Protein AF-A0A8D8K9X3-F1 (afdb_monomer)

InterPro domains:
  IPR001254 Serine proteases, trypsin domain [PF00089] (2-24)
  IPR001254 Serine proteases, trypsin domain [PF00089] (65-142)
  IPR001254 Serine proteases, trypsin domain [PS50240] (1-165)
  IPR001254 Serine proteases, trypsin domain [SM00020] (2-163)
  IPR009003 Peptidase S1, PA clan [SSF50494] (2-159)
  IPR018114 Serine proteases, trypsin family, histidine active site [PS00134] (13-18)
  IPR051487 Serine/Threonine Proteases with Immune and Developmental Roles [PTHR24256] (2-159)

Radius of gyration: 18.2 Å; Cα contacts (8 Å, |Δi|>4): 246; chains: 1; bounding box: 39×36×47 Å

Sequence (165 aa):
GCGAVLISRHFVLTAAHCLIGGEYNTYGPLELVRLREYNLLADPDCAVQEEFLDCIHGGKIDKQPLAKIVHPDYHVSRADHYHDIGLIEIDLTEEFSDFLRPICLPEKGRLTGLERGSFLTVCGWGCTDFFQTRESVVQASPIKIKARLPFVEQSECQKISLVIS

Foldseek 3Di:
DFDWFAADQFKIKGFQVCQDADVCVVVHHDAWDKALDFFQVDFQDWDDDPNDIRTDPPGIDIWGFPDKAADPPQDRPDPVRPRGMIMTTTPGDDDDDPRDDGDDDDDPPDPDPQDFFDKDKDKDQPPDPVQPDVPDCPPGHSGMDMDIDTDDDPVRVVVVVVVVD

Structure (mmCIF, N/CA/C/O backbone):
data_AF-A0A8D8K9X3-F1
#
_entry.id   AF-A0A8D8K9X3-F1
#
loop_
_atom_site.group_PDB
_atom_site.id
_atom_site.type_symbol
_atom_site.label_atom_id
_atom_site.label_alt_id
_atom_site.label_comp_id
_atom_site.label_asym_id
_atom_site.label_entity_id
_atom_site.label_seq_id
_atom_site.pdbx_PDB_ins_code
_atom_site.Cartn_x
_atom_site.Cartn_y
_atom_site.Cartn_z
_atom_site.occupancy
_atom_site.B_iso_or_equiv
_atom_site.auth_seq_id
_atom_site.auth_comp_id
_atom_site.auth_asym_id
_atom_site.auth_atom_id
_atom_site.pdbx_PDB_model_num
ATOM 1 N N . GLY A 1 1 ? 10.835 -1.187 5.272 1.00 78.06 1 GLY A N 1
ATOM 2 C CA . GLY A 1 1 ? 9.438 -1.655 5.171 1.00 78.06 1 GLY A CA 1
ATOM 3 C C . GLY A 1 1 ? 8.769 -0.906 4.042 1.00 78.06 1 GLY A C 1
ATOM 4 O O . GLY A 1 1 ? 9.111 0.252 3.852 1.00 78.06 1 GLY A O 1
ATOM 5 N N . CYS A 1 2 ? 7.864 -1.547 3.304 1.00 88.38 2 CYS A N 1
ATOM 6 C CA . CYS A 1 2 ? 7.243 -0.973 2.107 1.00 88.38 2 CYS A CA 1
ATOM 7 C C . CYS A 1 2 ? 5.810 -0.482 2.329 1.00 88.38 2 CYS A C 1
ATOM 9 O O . CYS A 1 2 ? 5.126 -0.900 3.264 1.00 88.38 2 CYS A O 1
ATOM 11 N N . GLY A 1 3 ? 5.342 0.370 1.415 1.00 90.94 3 GLY A N 1
ATOM 12 C CA . GLY A 1 3 ? 3.927 0.704 1.279 1.00 90.94 3 GLY A CA 1
ATOM 13 C C . GLY A 1 3 ? 3.141 -0.382 0.539 1.00 90.94 3 GLY A C 1
ATOM 14 O O . GLY A 1 3 ? 3.675 -1.106 -0.304 1.00 90.94 3 GLY A O 1
ATOM 15 N N . ALA A 1 4 ? 1.850 -0.481 0.840 1.00 94.88 4 ALA A N 1
ATOM 16 C CA . ALA A 1 4 ? 0.934 -1.382 0.157 1.00 94.88 4 ALA A CA 1
ATOM 17 C C . ALA A 1 4 ? -0.515 -0.884 0.269 1.00 94.88 4 ALA A C 1
ATOM 19 O O . ALA A 1 4 ? -0.822 -0.019 1.095 1.00 94.88 4 ALA A O 1
A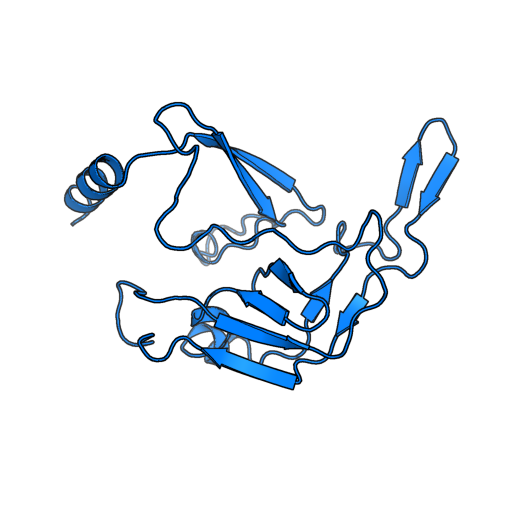TOM 20 N N . VAL A 1 5 ? -1.411 -1.422 -0.558 1.00 96.94 5 VAL A N 1
ATOM 21 C CA . VAL A 1 5 ? -2.837 -1.065 -0.566 1.00 96.94 5 VAL A CA 1
ATOM 22 C C . VAL A 1 5 ? -3.721 -2.305 -0.508 1.00 96.94 5 VAL A C 1
ATOM 24 O O . VAL A 1 5 ? -3.480 -3.290 -1.198 1.00 96.94 5 VAL A O 1
ATOM 27 N N . LEU A 1 6 ? -4.769 -2.255 0.311 1.00 98.00 6 LEU A N 1
ATOM 28 C CA . LEU A 1 6 ? -5.777 -3.309 0.382 1.00 98.00 6 LEU A CA 1
ATOM 29 C C . LEU A 1 6 ? -6.611 -3.303 -0.904 1.00 98.00 6 LEU A C 1
ATOM 31 O O . LEU A 1 6 ? -7.125 -2.254 -1.281 1.00 98.00 6 LEU A O 1
ATOM 35 N N . ILE A 1 7 ? -6.768 -4.451 -1.562 1.00 97.75 7 ILE A N 1
ATOM 36 C CA . ILE A 1 7 ? -7.615 -4.594 -2.765 1.00 97.75 7 ILE A CA 1
ATOM 37 C C . ILE A 1 7 ? -8.791 -5.553 -2.538 1.00 97.75 7 ILE A C 1
ATOM 39 O O . ILE A 1 7 ? -9.769 -5.533 -3.277 1.00 97.75 7 ILE A O 1
ATOM 43 N N . SER A 1 8 ? -8.723 -6.381 -1.495 1.00 97.38 8 SER A N 1
ATOM 44 C CA . SER A 1 8 ? -9.824 -7.214 -1.003 1.00 97.38 8 SER A CA 1
ATOM 45 C C . SER A 1 8 ? -9.567 -7.598 0.457 1.00 97.38 8 SER A C 1
ATOM 47 O O . SER A 1 8 ? -8.516 -7.274 0.997 1.00 97.38 8 SER A O 1
ATOM 49 N N . ARG A 1 9 ? -10.474 -8.349 1.091 1.00 97.19 9 ARG A N 1
ATOM 50 C CA . ARG A 1 9 ?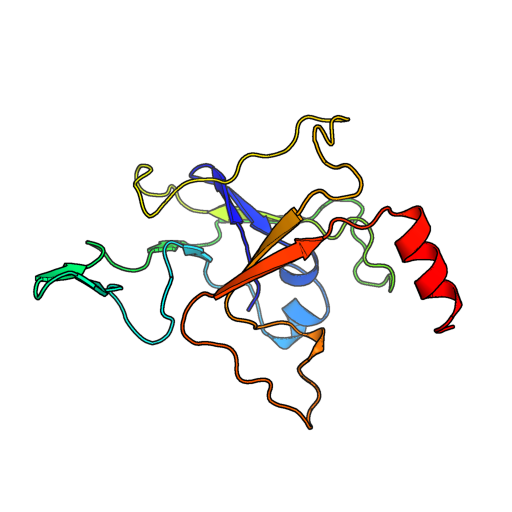 -10.286 -8.848 2.470 1.00 97.19 9 ARG A CA 1
ATOM 51 C C . ARG A 1 9 ? -9.189 -9.911 2.630 1.00 97.19 9 ARG A C 1
ATOM 53 O O . ARG A 1 9 ? -8.913 -10.304 3.756 1.00 97.19 9 ARG A O 1
ATOM 60 N N . HIS A 1 10 ? -8.596 -10.372 1.528 1.00 97.38 10 HIS A N 1
ATOM 61 C CA . HIS A 1 10 ? -7.533 -11.384 1.514 1.0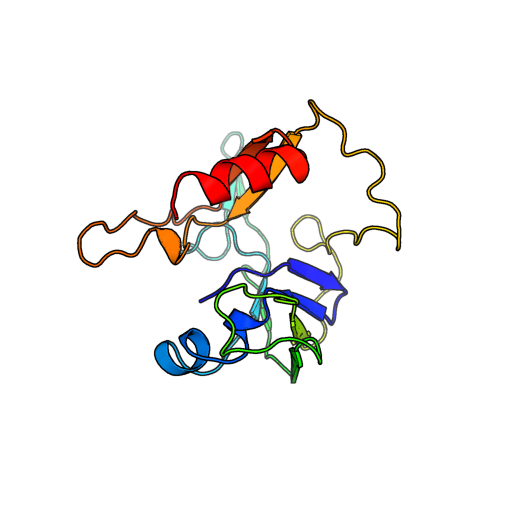0 97.38 10 HIS A CA 1
ATOM 62 C C . HIS A 1 10 ? -6.271 -10.937 0.782 1.00 97.38 10 HIS A C 1
ATOM 64 O O . HIS A 1 10 ? -5.262 -11.627 0.846 1.00 97.38 10 HIS A O 1
ATOM 70 N N . PHE A 1 11 ? -6.314 -9.812 0.063 1.00 98.25 11 PHE A N 1
ATOM 71 C CA . PHE A 1 11 ? -5.221 -9.422 -0.819 1.00 98.25 11 PHE A CA 1
ATOM 72 C C . PHE A 1 11 ? -4.826 -7.969 -0.639 1.00 98.25 11 PHE A C 1
ATOM 74 O O . PHE A 1 11 ? -5.660 -7.055 -0.641 1.00 98.25 11 PHE A O 1
ATOM 81 N N . VAL A 1 12 ? -3.514 -7.784 -0.578 1.00 98.25 12 VAL A N 1
ATOM 82 C CA . VAL A 1 12 ? -2.840 -6.497 -0.551 1.00 98.25 12 VAL A CA 1
ATOM 83 C C . VAL A 1 12 ? -1.906 -6.408 -1.756 1.00 98.25 12 VAL A C 1
ATOM 85 O O . VAL A 1 12 ? -1.173 -7.346 -2.059 1.00 98.25 12 VAL A O 1
ATOM 88 N N . LEU A 1 13 ? -1.958 -5.279 -2.456 1.00 98.19 13 LEU A N 1
ATOM 89 C CA . LEU A 1 13 ? -1.135 -4.960 -3.616 1.00 98.19 13 LEU A CA 1
ATOM 90 C C . LEU A 1 13 ? 0.062 -4.106 -3.190 1.00 98.19 13 LEU A C 1
ATOM 92 O O . LEU A 1 13 ? -0.092 -3.130 -2.453 1.00 98.19 13 LEU A O 1
ATOM 96 N N . THR A 1 14 ? 1.249 -4.457 -3.670 1.00 95.88 14 THR A N 1
ATOM 97 C CA . THR A 1 14 ? 2.511 -3.754 -3.411 1.00 95.88 14 THR A CA 1
ATOM 98 C C . THR A 1 14 ? 3.441 -3.872 -4.627 1.00 95.88 14 THR A C 1
ATOM 100 O O . THR A 1 14 ? 3.047 -4.394 -5.672 1.00 95.88 14 THR A O 1
ATOM 103 N N . ALA A 1 15 ? 4.664 -3.365 -4.512 1.00 94.12 15 ALA A N 1
ATOM 104 C CA . ALA A 1 15 ? 5.703 -3.528 -5.518 1.00 94.12 15 ALA A CA 1
ATOM 105 C C . ALA A 1 15 ? 6.396 -4.895 -5.379 1.00 94.12 15 ALA A C 1
ATOM 107 O O . ALA A 1 15 ? 6.474 -5.469 -4.290 1.00 94.12 15 ALA A O 1
ATOM 108 N N . ALA A 1 16 ? 6.910 -5.440 -6.477 1.00 94.62 16 ALA A N 1
ATOM 109 C CA . ALA A 1 16 ? 7.614 -6.717 -6.464 1.00 94.62 16 ALA A CA 1
ATOM 110 C C . ALA A 1 16 ? 8.970 -6.629 -5.746 1.00 94.62 16 ALA A C 1
ATOM 112 O O . ALA A 1 16 ? 9.350 -7.581 -5.056 1.00 94.62 16 ALA A O 1
ATOM 113 N N . HIS A 1 17 ? 9.674 -5.496 -5.850 1.00 90.25 17 HIS A N 1
ATOM 114 C CA . HIS A 1 17 ? 10.951 -5.269 -5.159 1.00 90.25 17 HIS A CA 1
ATOM 115 C C . HIS A 1 17 ? 10.836 -5.358 -3.629 1.00 90.25 17 HIS A C 1
ATOM 117 O O . HIS A 1 17 ? 11.788 -5.748 -2.957 1.00 90.25 17 HIS A O 1
ATOM 123 N N . CYS A 1 18 ? 9.645 -5.105 -3.081 1.00 90.56 18 CYS A N 1
ATOM 124 C CA . CYS A 1 18 ? 9.354 -5.264 -1.658 1.00 90.56 18 CYS A CA 1
ATOM 125 C C . CYS A 1 18 ? 9.279 -6.731 -1.207 1.00 90.56 18 CYS A C 1
ATOM 127 O O . CYS A 1 18 ? 9.365 -7.024 -0.014 1.00 90.56 18 CYS A O 1
ATOM 129 N N . LEU A 1 19 ? 9.062 -7.666 -2.138 1.00 92.12 19 LEU A N 1
ATOM 130 C CA . LEU A 1 19 ? 8.797 -9.077 -1.840 1.00 92.12 19 LEU A CA 1
ATOM 131 C C . LEU A 1 19 ? 9.986 -9.991 -2.138 1.00 92.12 19 LEU A C 1
ATOM 133 O O . LEU A 1 19 ? 10.070 -11.075 -1.543 1.00 92.12 19 LEU A O 1
ATOM 137 N N . ILE A 1 20 ? 10.857 -9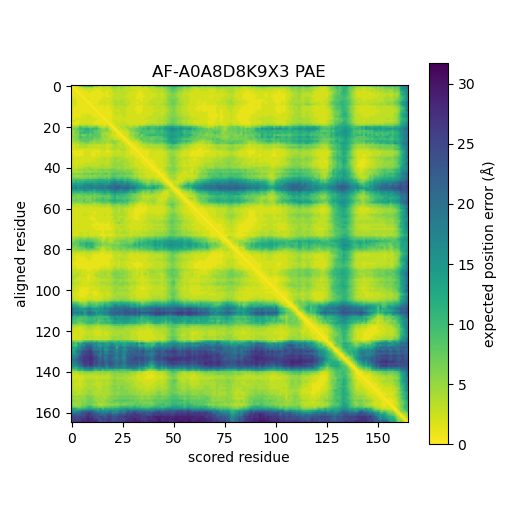.579 -3.066 1.00 90.44 20 ILE A N 1
ATOM 138 C CA . ILE A 1 20 ? 12.068 -10.291 -3.486 1.00 90.44 20 ILE A CA 1
ATOM 139 C C . ILE A 1 20 ? 13.178 -9.315 -3.908 1.00 90.44 20 ILE A C 1
ATOM 141 O O . ILE A 1 20 ? 12.911 -8.211 -4.371 1.00 90.44 20 ILE A O 1
ATOM 145 N N . GLY A 1 21 ? 14.433 -9.767 -3.850 1.00 84.62 21 GLY A N 1
ATOM 146 C CA . GLY A 1 21 ? 15.586 -9.038 -4.383 1.00 84.62 21 GLY A CA 1
ATOM 147 C C . GLY A 1 21 ? 16.421 -8.319 -3.328 1.00 84.62 21 GLY A C 1
ATOM 148 O O . GLY A 1 21 ? 16.469 -8.751 -2.180 1.00 84.62 21 GLY A O 1
ATOM 149 N N . GLY A 1 22 ? 17.138 -7.267 -3.739 1.00 76.31 22 GLY A N 1
ATOM 150 C CA . GLY A 1 22 ? 18.121 -6.574 -2.898 1.00 76.31 22 GLY A CA 1
ATOM 151 C C . GLY A 1 22 ? 17.531 -6.065 -1.584 1.00 76.31 22 GLY A C 1
ATOM 152 O O . GLY A 1 22 ? 18.038 -6.410 -0.523 1.00 76.31 22 GLY A O 1
ATOM 153 N N . GLU A 1 23 ? 16.416 -5.340 -1.647 1.00 70.06 23 GLU A N 1
ATOM 154 C CA . GLU A 1 23 ? 15.758 -4.777 -0.462 1.00 70.06 23 GLU A CA 1
ATOM 155 C C . GLU A 1 23 ? 15.229 -5.850 0.490 1.00 70.06 23 GLU A C 1
ATOM 157 O O . GLU A 1 23 ? 15.473 -5.781 1.693 1.00 70.06 23 GLU A O 1
ATOM 162 N N . TYR A 1 24 ? 14.584 -6.889 -0.046 1.00 77.62 24 TYR A N 1
ATOM 163 C CA . TYR A 1 24 ? 14.160 -8.054 0.734 1.00 77.62 24 TYR A CA 1
ATOM 164 C C . TYR A 1 24 ? 15.343 -8.725 1.452 1.00 77.62 24 TYR A C 1
ATOM 166 O O . TYR A 1 24 ? 15.242 -9.125 2.609 1.00 77.62 24 TYR A O 1
ATOM 174 N N . ASN A 1 25 ? 16.494 -8.822 0.786 1.00 79.81 25 ASN A N 1
ATOM 175 C CA . ASN A 1 25 ? 17.696 -9.406 1.377 1.00 79.81 25 ASN A CA 1
ATOM 176 C C . ASN A 1 25 ? 18.349 -8.483 2.421 1.00 79.81 25 ASN A C 1
ATOM 178 O O . ASN A 1 25 ? 18.970 -8.979 3.357 1.00 79.81 25 ASN A O 1
ATOM 182 N N . THR A 1 26 ? 18.230 -7.160 2.270 1.00 79.00 26 THR A N 1
ATOM 183 C CA . THR A 1 26 ? 18.795 -6.170 3.199 1.00 79.00 26 THR A CA 1
ATOM 184 C C . THR A 1 26 ? 17.961 -6.016 4.466 1.00 79.00 26 THR A C 1
ATOM 186 O O . THR A 1 26 ? 18.523 -5.988 5.559 1.00 79.00 26 THR A O 1
ATOM 189 N N . TYR A 1 27 ? 16.639 -5.904 4.336 1.00 78.19 27 TYR A N 1
ATOM 190 C CA . TYR A 1 27 ? 15.741 -5.623 5.461 1.00 78.19 27 TYR A CA 1
ATOM 191 C C . TYR A 1 27 ? 15.131 -6.878 6.089 1.00 78.19 27 TYR A C 1
ATOM 193 O O . TYR A 1 27 ? 14.567 -6.791 7.177 1.00 78.19 27 TYR A O 1
ATOM 201 N N . GLY A 1 28 ? 15.281 -8.035 5.443 1.00 81.88 28 GLY A N 1
ATOM 202 C CA . GLY A 1 28 ? 14.758 -9.308 5.919 1.00 81.88 28 GLY A CA 1
ATOM 203 C C . GLY A 1 28 ? 13.399 -9.672 5.314 1.00 81.88 28 GLY A C 1
ATOM 204 O O . GLY A 1 28 ? 12.817 -8.912 4.532 1.00 81.88 28 GLY A O 1
ATOM 205 N N . PRO A 1 29 ? 12.898 -10.877 5.637 1.00 84.25 29 PRO A N 1
ATOM 206 C CA . PRO A 1 29 ? 11.642 -11.364 5.097 1.00 84.25 29 PRO A CA 1
ATOM 207 C C . PRO A 1 29 ? 10.454 -10.497 5.525 1.00 84.25 29 PRO A C 1
ATOM 209 O O . PRO A 1 29 ? 10.466 -9.867 6.576 1.00 84.25 29 PRO A O 1
ATOM 212 N N . LEU A 1 30 ? 9.393 -10.504 4.715 1.00 89.31 30 LEU A N 1
ATOM 213 C CA . LEU A 1 30 ? 8.125 -9.870 5.070 1.00 89.31 30 LEU A CA 1
ATOM 214 C C . LEU A 1 30 ? 7.527 -10.574 6.298 1.00 89.31 30 LEU A C 1
ATOM 216 O O . LEU A 1 30 ? 7.102 -11.723 6.195 1.00 89.31 30 LEU A O 1
ATOM 220 N N . GLU A 1 31 ? 7.481 -9.876 7.432 1.00 90.50 31 GLU A N 1
ATOM 221 C CA . GLU A 1 31 ? 6.979 -10.431 8.697 1.00 90.50 31 GLU A CA 1
ATOM 222 C C . GLU A 1 31 ? 5.471 -10.225 8.881 1.00 90.50 31 GLU A C 1
ATOM 224 O O . GLU A 1 31 ? 4.769 -11.132 9.325 1.00 90.50 31 GLU A O 1
ATOM 229 N N . LEU A 1 32 ? 4.966 -9.035 8.541 1.00 94.00 32 LEU A N 1
ATOM 230 C CA . LEU A 1 32 ? 3.580 -8.643 8.796 1.00 94.00 32 LEU A CA 1
ATOM 231 C C . LEU A 1 32 ? 3.062 -7.636 7.768 1.00 94.00 32 LEU A C 1
ATOM 233 O O . LEU A 1 32 ? 3.827 -6.876 7.171 1.00 94.00 32 LEU A O 1
ATOM 237 N N . VAL A 1 33 ? 1.740 -7.597 7.617 1.00 96.31 33 VAL A N 1
ATOM 238 C CA . VAL A 1 33 ? 1.010 -6.553 6.894 1.00 96.31 33 VAL A CA 1
ATOM 239 C C . VAL A 1 33 ? 0.186 -5.753 7.894 1.00 96.31 33 VAL A C 1
ATOM 241 O O . VAL A 1 33 ? -0.718 -6.299 8.521 1.00 96.31 33 VAL A O 1
ATOM 244 N N . ARG A 1 34 ? 0.476 -4.455 8.018 1.00 95.62 34 ARG A N 1
ATOM 245 C CA . ARG A 1 34 ? -0.264 -3.542 8.893 1.00 95.62 34 ARG A CA 1
ATOM 246 C C . ARG A 1 34 ? -1.308 -2.754 8.114 1.00 95.62 34 ARG A C 1
ATOM 248 O O . ARG A 1 34 ? -0.988 -2.055 7.154 1.00 95.62 34 ARG A O 1
ATOM 255 N N . LEU A 1 35 ? -2.553 -2.835 8.557 1.00 95.38 35 LEU A N 1
ATOM 256 C CA . LEU A 1 35 ? -3.701 -2.113 8.026 1.00 95.38 35 LEU A CA 1
ATOM 257 C C . LEU A 1 35 ? -4.206 -1.103 9.062 1.00 95.38 35 LEU A C 1
ATOM 259 O O . LEU A 1 35 ? -3.938 -1.228 10.257 1.00 95.38 35 LEU A O 1
ATOM 263 N N . ARG A 1 36 ? -4.996 -0.131 8.592 1.00 93.38 36 ARG A N 1
ATOM 264 C CA . ARG A 1 36 ? -5.708 0.841 9.442 1.00 93.38 36 ARG A CA 1
ATOM 265 C C . ARG A 1 36 ? -4.812 1.778 10.265 1.00 93.38 36 ARG A C 1
ATOM 267 O O . ARG A 1 36 ? -5.287 2.393 11.204 1.00 93.38 36 ARG A O 1
ATOM 274 N N . GLU A 1 37 ? -3.548 1.889 9.875 1.00 92.25 37 GLU A N 1
ATOM 275 C CA . GLU A 1 37 ? -2.558 2.763 10.499 1.00 92.25 37 GLU A CA 1
ATOM 276 C C . GLU A 1 37 ? -2.677 4.204 9.977 1.00 92.25 37 GLU A C 1
ATOM 278 O O . GLU A 1 37 ? -2.842 4.429 8.764 1.00 92.25 37 GLU A O 1
ATOM 283 N N . TYR A 1 38 ? -2.548 5.174 10.880 1.00 91.00 38 TYR A N 1
ATOM 284 C CA . TYR A 1 38 ? -2.500 6.603 10.583 1.00 91.00 38 TYR A CA 1
ATOM 285 C C . TYR A 1 38 ? -1.321 7.290 11.283 1.00 91.00 38 TYR A C 1
ATOM 287 O O . TYR A 1 38 ? -0.550 7.971 10.594 1.00 91.00 38 TYR A O 1
ATOM 295 N N . ASN A 1 39 ? -1.141 7.102 12.593 1.00 90.44 39 ASN A N 1
ATOM 296 C CA . ASN A 1 39 ? -0.021 7.638 13.364 1.00 90.44 39 ASN A CA 1
ATOM 297 C C . ASN A 1 39 ? 0.873 6.519 13.916 1.00 90.44 39 ASN A C 1
ATOM 299 O O . ASN A 1 39 ? 0.586 5.919 14.942 1.00 90.44 39 ASN A O 1
ATOM 303 N N . LEU A 1 40 ? 2.065 6.369 13.339 1.00 89.06 40 LEU A N 1
ATOM 304 C CA . LEU A 1 40 ? 3.045 5.340 13.711 1.00 89.06 40 LEU A CA 1
ATOM 305 C C . LEU A 1 40 ? 3.518 5.399 15.176 1.00 89.06 40 LEU A C 1
ATOM 307 O O . LEU A 1 40 ? 4.199 4.482 15.635 1.00 89.06 40 LEU A O 1
ATOM 311 N N . LEU A 1 41 ? 3.216 6.483 15.893 1.00 89.88 41 LEU A N 1
ATOM 312 C CA . LEU A 1 41 ? 3.589 6.695 17.291 1.00 89.88 41 LEU A CA 1
ATOM 313 C C . LEU A 1 41 ? 2.422 6.502 18.275 1.00 89.88 41 LEU A C 1
ATOM 315 O O . LEU A 1 41 ? 2.628 6.679 19.475 1.00 89.88 41 LEU A O 1
ATOM 319 N N . ALA A 1 42 ? 1.215 6.171 17.805 1.00 88.50 42 ALA A N 1
ATOM 320 C CA . ALA A 1 42 ? 0.026 6.018 18.640 1.00 88.50 42 ALA A CA 1
ATOM 321 C C . ALA A 1 42 ? -0.843 4.834 18.189 1.00 88.50 42 ALA A C 1
ATOM 323 O O . ALA A 1 42 ? -0.965 4.554 17.008 1.00 88.50 42 ALA A O 1
ATOM 324 N N . ASP A 1 43 ? -1.453 4.131 19.145 1.00 90.19 43 ASP A N 1
ATOM 325 C CA . ASP A 1 43 ? -2.435 3.079 18.870 1.00 90.19 43 ASP A CA 1
ATOM 326 C C . ASP A 1 43 ? -3.324 2.863 20.117 1.00 90.19 43 ASP A C 1
ATOM 328 O O . ASP A 1 43 ? -2.777 2.551 21.181 1.00 90.19 43 ASP A O 1
ATOM 332 N N . PRO A 1 44 ? -4.660 3.035 20.043 1.00 89.94 44 PRO A N 1
ATOM 333 C CA . PRO A 1 44 ? -5.434 3.394 18.855 1.00 89.94 44 PRO A CA 1
ATOM 334 C C . PRO A 1 44 ? -5.195 4.838 18.398 1.00 89.94 44 PRO A C 1
ATOM 336 O O . PRO A 1 44 ? -4.885 5.722 19.196 1.00 89.94 44 PRO A O 1
ATOM 339 N N . ASP A 1 45 ? -5.387 5.078 17.103 1.00 88.62 45 ASP A N 1
ATOM 340 C CA . ASP A 1 45 ? -5.425 6.424 16.540 1.00 88.62 45 ASP A CA 1
ATOM 341 C C . ASP A 1 45 ? -6.644 7.193 17.060 1.00 88.62 45 ASP A C 1
ATOM 343 O O . ASP A 1 45 ? -7.774 6.701 16.980 1.00 88.62 45 ASP A O 1
ATOM 347 N N . CYS A 1 46 ? -6.421 8.414 17.552 1.00 87.06 46 CYS A N 1
ATOM 348 C CA . CYS A 1 46 ? -7.476 9.291 18.051 1.00 87.06 46 CYS A CA 1
ATOM 349 C C . CYS A 1 46 ? -7.392 10.694 17.438 1.00 87.06 46 CYS A C 1
ATOM 351 O O . CYS A 1 46 ? -6.302 11.234 17.234 1.00 87.06 46 CYS A O 1
ATOM 353 N N . ALA A 1 47 ? -8.547 11.309 17.198 1.00 81.38 47 ALA A N 1
ATOM 354 C CA . ALA A 1 47 ? -8.701 12.686 16.753 1.00 81.38 47 ALA A CA 1
ATOM 355 C C . ALA A 1 47 ? -9.540 13.479 17.764 1.00 81.38 47 ALA A C 1
ATOM 357 O O . ALA A 1 47 ? -10.530 12.986 18.296 1.00 81.38 47 ALA A O 1
ATOM 358 N N . VAL A 1 48 ? -9.144 14.727 18.020 1.00 79.38 48 VAL A N 1
ATOM 359 C CA . VAL A 1 48 ? -9.926 15.647 18.855 1.00 79.38 48 VAL A CA 1
ATOM 360 C C . VAL A 1 48 ? -10.855 16.452 17.949 1.00 79.38 48 VAL A C 1
ATOM 362 O O . VAL A 1 48 ? -10.384 17.156 17.055 1.00 79.38 48 VAL A O 1
ATOM 365 N N . GLN A 1 49 ? -12.161 16.368 18.185 1.00 77.25 49 GLN A N 1
ATOM 366 C CA . GLN A 1 49 ? -13.182 17.201 17.548 1.00 77.25 49 GLN A CA 1
ATOM 367 C C . GLN A 1 49 ? -14.008 17.887 18.633 1.00 77.25 49 GLN A C 1
ATOM 369 O O . GLN A 1 49 ? -14.621 17.204 19.440 1.00 77.25 49 GLN A O 1
ATOM 374 N N . GLU A 1 50 ? -14.015 19.225 18.656 1.00 75.88 50 GLU A N 1
ATOM 375 C CA . GLU A 1 50 ? -14.889 20.027 19.537 1.00 75.88 50 GLU A CA 1
ATOM 376 C C . GLU A 1 50 ? -14.919 19.539 21.005 1.00 75.88 50 GLU A C 1
ATOM 378 O O . GLU A 1 50 ? -15.980 19.369 21.592 1.00 75.88 50 GLU A O 1
ATOM 383 N N . GLU A 1 51 ? -13.738 19.289 21.589 1.00 79.69 51 GLU A N 1
ATOM 384 C CA . GLU A 1 51 ? -13.536 18.778 22.965 1.00 79.69 51 GLU A CA 1
ATOM 385 C C . GLU A 1 51 ? -13.885 17.295 23.203 1.00 79.69 51 GLU A C 1
ATOM 387 O O . GLU A 1 51 ? -13.646 16.777 24.295 1.00 79.69 51 GLU A O 1
ATOM 392 N N . PHE A 1 52 ? -14.340 16.567 22.182 1.00 79.19 52 PHE A N 1
ATOM 393 C CA . PHE A 1 52 ? -14.489 15.113 22.214 1.00 79.19 52 PHE A CA 1
ATOM 394 C C . PHE A 1 52 ? -13.280 14.411 21.588 1.00 79.19 52 PHE A C 1
ATOM 396 O O . PHE A 1 52 ? -12.770 14.806 20.538 1.00 79.19 52 PHE A O 1
ATOM 403 N N . LEU A 1 53 ? -12.815 13.352 22.254 1.00 83.88 53 LEU A N 1
ATOM 404 C CA . LEU A 1 53 ? -11.773 12.461 21.752 1.00 83.88 53 LEU A CA 1
ATOM 405 C C . LEU A 1 53 ? -12.438 11.280 21.037 1.00 83.88 53 LEU A C 1
ATOM 407 O O . LEU A 1 53 ? -13.024 10.419 21.692 1.00 83.88 53 LEU A O 1
ATOM 411 N N . ASP A 1 54 ? -12.342 11.248 19.712 1.00 84.19 54 ASP A N 1
ATOM 412 C CA . ASP A 1 54 ? -12.819 10.142 18.883 1.00 84.19 54 ASP A CA 1
ATOM 413 C C . ASP A 1 54 ? -11.647 9.223 18.530 1.00 84.19 54 ASP A C 1
ATOM 415 O O . ASP A 1 54 ? -10.661 9.667 17.941 1.00 84.19 54 ASP A O 1
ATOM 419 N N . CYS A 1 55 ? -11.726 7.952 18.917 1.00 87.12 55 CYS A N 1
ATOM 420 C CA . CYS A 1 55 ? -10.661 6.970 18.727 1.00 87.12 55 CYS A CA 1
ATOM 421 C C . CYS A 1 55 ? -11.143 5.801 17.872 1.00 87.12 55 CYS A C 1
ATOM 423 O O . CYS A 1 55 ? -12.236 5.269 18.072 1.00 87.12 55 CYS A O 1
ATOM 425 N N . ILE A 1 56 ? -10.279 5.308 16.985 1.00 87.06 56 ILE A N 1
ATOM 426 C CA . ILE A 1 56 ? -10.569 4.112 16.196 1.00 87.06 56 ILE A CA 1
ATOM 427 C C . ILE A 1 56 ? -10.615 2.893 17.124 1.00 87.06 56 ILE A C 1
ATOM 429 O O . ILE A 1 56 ? -9.593 2.394 17.604 1.00 87.06 56 ILE A O 1
ATOM 433 N N . HIS A 1 57 ? -11.815 2.357 17.342 1.00 84.00 57 HIS A N 1
ATOM 434 C CA . HIS A 1 57 ? -12.001 1.145 18.133 1.00 84.00 57 HIS A CA 1
ATOM 435 C C . HIS A 1 57 ? -11.256 -0.051 17.521 1.00 84.00 57 HIS A C 1
ATOM 437 O O . HIS A 1 57 ? -11.464 -0.424 16.363 1.00 84.00 57 HIS A O 1
ATOM 443 N N . GLY A 1 58 ? -10.397 -0.681 18.324 1.00 85.06 58 GLY A N 1
ATOM 444 C CA . GLY A 1 58 ? -9.592 -1.842 17.935 1.00 85.06 58 GLY A CA 1
ATOM 445 C C . GLY A 1 58 ? -8.243 -1.512 17.287 1.00 85.06 58 GLY A C 1
ATOM 446 O O . GLY A 1 58 ? -7.557 -2.444 16.895 1.00 85.06 58 GLY A O 1
ATOM 447 N N . GLY A 1 59 ? -7.873 -0.230 17.151 1.00 91.44 59 GLY A N 1
ATOM 448 C CA . GLY A 1 59 ? -6.517 0.184 16.766 1.00 91.44 59 GLY A CA 1
ATOM 449 C C . GLY A 1 59 ? -6.059 -0.254 15.371 1.00 91.44 59 GLY A C 1
ATOM 450 O O . GLY A 1 59 ? -6.873 -0.450 14.463 1.00 91.44 59 GLY A O 1
ATOM 451 N N . LYS A 1 60 ? -4.753 -0.396 15.180 1.00 93.19 60 LYS A N 1
ATOM 452 C CA . LYS A 1 60 ? -4.161 -0.976 13.968 1.00 93.19 60 LYS A CA 1
ATOM 453 C C . LYS A 1 60 ? -4.464 -2.470 13.850 1.00 93.19 60 LYS A C 1
ATOM 455 O O . LYS A 1 60 ? -4.698 -3.160 14.838 1.00 93.19 60 LYS A O 1
ATOM 460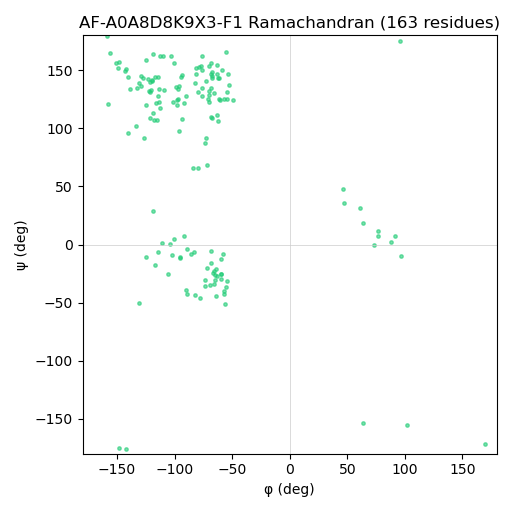 N N . ILE A 1 61 ? -4.427 -2.981 12.625 1.00 95.06 61 ILE A N 1
ATOM 461 C CA . ILE A 1 61 ? -4.674 -4.396 12.341 1.00 95.06 61 ILE A CA 1
ATOM 462 C C . ILE A 1 61 ? -3.416 -4.991 11.716 1.00 95.06 61 ILE A C 1
ATOM 464 O O . ILE A 1 61 ? -3.081 -4.659 10.581 1.00 95.06 61 ILE A O 1
ATOM 468 N N . ASP A 1 62 ? -2.756 -5.898 12.430 1.00 95.75 62 ASP A N 1
ATOM 469 C CA . ASP A 1 62 ? -1.608 -6.646 11.915 1.00 95.75 62 ASP A CA 1
ATOM 470 C C . ASP A 1 62 ? -2.073 -8.023 11.414 1.00 95.75 62 ASP A C 1
ATOM 472 O O . ASP A 1 62 ? -2.726 -8.777 12.138 1.00 95.75 62 ASP A O 1
ATOM 476 N N . LYS A 1 63 ? -1.768 -8.345 10.154 1.00 96.56 63 LYS A N 1
ATOM 477 C CA . LYS A 1 63 ? -2.101 -9.622 9.507 1.00 96.56 63 LYS A CA 1
ATOM 478 C C . LYS A 1 63 ? -0.840 -10.376 9.113 1.00 96.56 63 LYS A C 1
ATOM 480 O O . LYS A 1 63 ? 0.146 -9.776 8.674 1.00 96.56 63 LYS A O 1
ATOM 485 N N . GLN A 1 64 ? -0.899 -11.699 9.236 1.00 95.00 64 GLN A N 1
ATOM 486 C CA . GLN A 1 64 ? 0.172 -12.572 8.785 1.00 95.00 64 GLN A CA 1
ATOM 487 C C . GLN A 1 64 ? 0.135 -12.707 7.251 1.00 95.00 64 GLN A C 1
ATOM 489 O O . GLN A 1 64 ? -0.942 -12.918 6.684 1.00 95.00 64 GLN A O 1
ATOM 494 N N . PRO A 1 65 ? 1.285 -12.598 6.564 1.00 95.94 65 PRO A N 1
ATOM 495 C CA . PRO A 1 65 ? 1.391 -12.956 5.158 1.00 95.94 65 PRO A CA 1
ATOM 496 C C . PRO A 1 65 ? 1.280 -14.477 4.999 1.00 95.94 65 PRO A C 1
ATOM 498 O O . PRO A 1 65 ? 2.087 -15.220 5.556 1.00 95.94 65 PRO A O 1
ATOM 501 N N . LEU A 1 66 ? 0.313 -14.936 4.211 1.00 97.06 66 LEU A N 1
ATOM 502 C CA . LEU A 1 66 ? 0.120 -16.348 3.872 1.00 97.06 66 LEU A CA 1
ATOM 503 C C . LEU A 1 66 ? 0.897 -16.738 2.612 1.00 97.06 66 LEU A C 1
ATOM 505 O O . LEU A 1 66 ? 1.496 -17.810 2.549 1.00 97.06 66 LEU A O 1
ATOM 509 N N . ALA A 1 67 ? 0.925 -15.848 1.617 1.00 96.62 67 ALA A N 1
ATOM 510 C CA . ALA A 1 67 ? 1.660 -16.053 0.377 1.00 96.62 67 ALA A CA 1
ATOM 511 C C . ALA A 1 67 ? 2.155 -14.729 -0.215 1.00 96.62 67 ALA A C 1
ATOM 513 O O . ALA A 1 67 ? 1.537 -13.677 -0.054 1.00 96.62 67 ALA A O 1
ATOM 514 N N . LYS A 1 68 ? 3.269 -14.805 -0.949 1.00 95.56 68 LYS A N 1
ATOM 515 C CA . LYS A 1 68 ? 3.799 -13.716 -1.778 1.00 95.56 68 LYS A CA 1
ATOM 516 C C . LYS A 1 68 ? 3.696 -14.138 -3.237 1.00 95.56 68 LYS A C 1
ATOM 518 O O . LYS A 1 68 ? 4.267 -15.159 -3.616 1.00 95.56 68 LYS A O 1
ATOM 523 N N . ILE A 1 69 ? 3.006 -13.354 -4.052 1.00 97.62 69 ILE A N 1
ATOM 524 C CA . ILE A 1 69 ? 2.813 -13.618 -5.477 1.00 97.62 69 ILE A CA 1
ATOM 525 C C . ILE A 1 69 ? 3.451 -12.463 -6.240 1.00 97.62 69 ILE A C 1
ATOM 527 O O . ILE A 1 69 ? 2.941 -11.346 -6.246 1.00 97.62 69 ILE A O 1
ATOM 531 N N . VAL A 1 70 ? 4.592 -12.727 -6.864 1.00 96.94 70 VAL A N 1
ATOM 532 C CA . VAL A 1 70 ? 5.308 -11.746 -7.686 1.00 96.94 70 VAL A CA 1
ATOM 533 C C . VAL A 1 70 ? 4.876 -11.905 -9.139 1.00 96.94 70 VAL A C 1
ATOM 535 O O . VAL A 1 70 ? 4.605 -13.025 -9.577 1.00 96.94 70 VAL A O 1
ATOM 538 N N . HIS A 1 71 ? 4.807 -10.805 -9.892 1.00 97.06 71 HIS A N 1
ATOM 539 C CA . HIS A 1 71 ? 4.555 -10.887 -11.326 1.00 97.06 71 HIS A CA 1
ATOM 540 C C . HIS A 1 71 ? 5.581 -11.817 -12.003 1.00 97.06 71 HIS A C 1
ATOM 542 O O . HIS A 1 71 ? 6.780 -11.648 -11.777 1.00 97.06 71 HIS A O 1
ATOM 548 N N . PRO A 1 72 ? 5.152 -12.779 -12.842 1.00 96.62 72 PRO A N 1
ATOM 549 C CA . PRO A 1 72 ? 6.048 -13.790 -13.412 1.00 96.62 72 PRO A CA 1
ATOM 550 C C . PRO A 1 72 ? 7.189 -13.196 -14.252 1.00 96.62 72 PRO A C 1
ATOM 552 O O . PRO A 1 72 ? 8.280 -13.755 -14.282 1.00 96.62 72 PRO A O 1
ATOM 555 N N . ASP A 1 73 ? 6.946 -12.041 -14.876 1.00 95.81 73 ASP A N 1
ATOM 556 C CA . ASP A 1 73 ? 7.927 -11.336 -15.715 1.00 95.81 73 ASP A CA 1
ATOM 557 C C . ASP A 1 73 ? 8.772 -10.288 -14.957 1.00 95.81 73 ASP A C 1
ATOM 559 O O . ASP A 1 73 ? 9.501 -9.511 -15.578 1.00 95.81 73 ASP A O 1
ATOM 563 N N . TYR A 1 74 ? 8.672 -10.210 -13.624 1.00 94.56 74 TYR A N 1
ATOM 564 C CA . TYR A 1 74 ? 9.527 -9.316 -12.839 1.00 94.56 74 TYR A CA 1
ATOM 565 C C . TYR A 1 74 ? 10.939 -9.895 -12.701 1.00 94.56 74 TYR A C 1
ATOM 567 O O . TYR A 1 74 ? 11.134 -11.022 -12.239 1.00 94.56 74 TYR A O 1
ATOM 575 N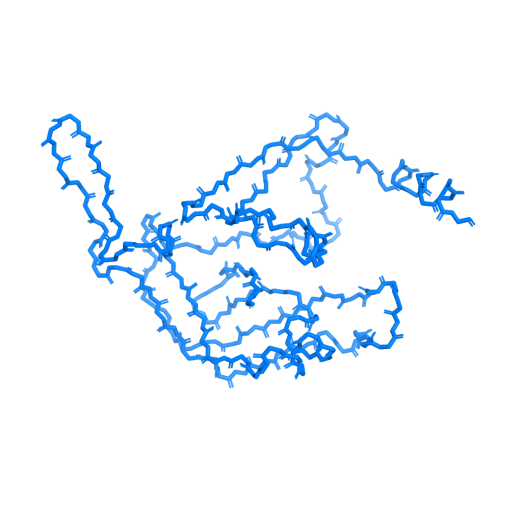 N . HIS A 1 75 ? 11.948 -9.095 -13.047 1.00 89.81 75 HIS A N 1
ATOM 576 C CA . HIS A 1 75 ? 13.350 -9.498 -12.987 1.00 89.81 75 HIS A CA 1
ATOM 577 C C . HIS A 1 75 ? 14.156 -8.570 -12.078 1.00 89.81 75 HIS A C 1
ATOM 579 O O . HIS A 1 75 ? 14.489 -7.451 -12.457 1.00 89.81 75 HIS A O 1
ATOM 585 N N . VAL A 1 76 ? 14.561 -9.089 -10.916 1.00 86.62 76 VAL A N 1
ATOM 586 C CA . VAL A 1 76 ? 15.334 -8.362 -9.889 1.00 86.62 76 VAL A CA 1
ATOM 587 C C . VAL A 1 76 ? 16.627 -7.732 -10.426 1.00 86.62 76 VAL A C 1
ATOM 589 O O . VAL A 1 76 ? 17.071 -6.708 -9.923 1.00 86.62 76 VAL A O 1
ATOM 592 N N . SER A 1 77 ? 17.261 -8.343 -11.430 1.00 82.31 77 SER A N 1
ATOM 593 C CA . SER A 1 77 ? 18.541 -7.880 -11.974 1.00 82.31 77 SER A CA 1
ATOM 594 C C . SER A 1 77 ? 18.416 -6.757 -13.004 1.00 82.31 77 SER A C 1
ATOM 596 O O . SER A 1 77 ? 19.441 -6.269 -13.482 1.00 82.31 77 SER A O 1
ATOM 598 N N . ARG A 1 78 ? 17.199 -6.380 -13.417 1.00 79.62 78 ARG A N 1
ATOM 599 C CA . ARG A 1 78 ? 17.007 -5.312 -14.400 1.00 79.62 78 ARG A CA 1
ATOM 600 C C . ARG A 1 78 ? 16.880 -3.964 -13.698 1.00 79.62 78 ARG A C 1
ATOM 602 O O . ARG A 1 78 ? 16.026 -3.788 -12.839 1.00 79.62 78 ARG A O 1
ATOM 609 N N . ALA A 1 79 ? 17.685 -2.998 -14.135 1.00 76.00 79 ALA A N 1
ATOM 610 C CA . ALA A 1 79 ? 17.674 -1.637 -13.595 1.00 76.00 79 ALA A CA 1
ATOM 611 C C . ALA A 1 79 ? 16.390 -0.849 -13.919 1.00 76.00 79 ALA A C 1
ATOM 613 O O . ALA A 1 79 ? 16.132 0.187 -13.320 1.00 76.00 79 ALA A O 1
ATOM 614 N N . ASP A 1 80 ? 15.600 -1.314 -14.887 1.00 79.06 80 ASP A N 1
ATOM 615 C CA . ASP A 1 80 ? 14.393 -0.636 -15.354 1.00 79.06 80 ASP A CA 1
ATOM 616 C C . ASP A 1 80 ? 13.120 -1.037 -14.587 1.00 79.06 80 ASP A C 1
ATOM 618 O O . ASP A 1 80 ? 12.064 -0.465 -14.848 1.00 79.06 80 ASP A O 1
ATOM 622 N N . HIS A 1 81 ? 13.213 -1.993 -13.650 1.00 83.38 81 HIS A N 1
ATOM 623 C CA . HIS A 1 81 ? 12.120 -2.437 -12.772 1.00 83.38 81 HIS A CA 1
ATOM 624 C C . HIS A 1 81 ? 10.787 -2.701 -13.507 1.00 83.38 81 HIS A C 1
ATOM 626 O O . HIS A 1 81 ? 9.700 -2.444 -12.988 1.00 83.38 81 HIS A O 1
ATOM 632 N N . TYR A 1 82 ? 10.835 -3.227 -14.737 1.00 90.88 82 TYR A N 1
ATOM 633 C CA . TYR A 1 82 ? 9.606 -3.601 -15.444 1.00 90.88 82 TYR A CA 1
ATOM 634 C C . TYR A 1 82 ? 8.844 -4.684 -14.680 1.00 90.88 82 TYR A C 1
ATOM 636 O O . TYR A 1 82 ? 9.441 -5.610 -14.135 1.00 90.88 82 TYR A O 1
ATOM 644 N N . HIS A 1 83 ? 7.512 -4.587 -14.706 1.00 94.12 83 HIS A N 1
ATOM 645 C CA . HIS A 1 83 ? 6.601 -5.498 -14.004 1.00 94.12 83 HIS A CA 1
ATOM 646 C C . HIS A 1 83 ? 6.782 -5.516 -12.481 1.00 94.12 83 HIS A C 1
ATOM 648 O O . HIS A 1 83 ? 6.534 -6.536 -11.844 1.00 94.12 83 HIS A O 1
ATOM 654 N N . ASP A 1 84 ? 7.184 -4.390 -11.890 1.00 94.38 84 ASP A N 1
ATOM 655 C CA . ASP A 1 84 ? 7.342 -4.230 -10.444 1.00 94.38 84 ASP A CA 1
ATOM 656 C C . ASP A 1 84 ? 5.993 -4.165 -9.702 1.00 94.38 84 ASP A C 1
ATOM 658 O O . ASP A 1 84 ? 5.554 -3.135 -9.194 1.00 94.38 84 ASP A O 1
ATOM 662 N N . ILE A 1 85 ? 5.295 -5.298 -9.688 1.00 96.62 85 ILE A N 1
ATOM 663 C CA . ILE A 1 85 ? 3.990 -5.488 -9.063 1.00 96.62 85 ILE A CA 1
ATOM 664 C C . ILE A 1 85 ? 3.949 -6.839 -8.346 1.00 96.62 85 ILE A C 1
ATOM 666 O O . ILE A 1 85 ? 4.354 -7.875 -8.881 1.00 96.62 85 ILE A O 1
ATOM 670 N N . GLY A 1 86 ? 3.446 -6.825 -7.117 1.00 96.81 86 GLY A N 1
ATOM 671 C CA . GLY A 1 86 ? 3.332 -7.998 -6.264 1.00 96.81 86 GLY A CA 1
ATOM 672 C C . GLY A 1 86 ? 2.043 -7.991 -5.450 1.00 96.81 86 GLY A C 1
ATOM 673 O O . GLY A 1 86 ? 1.502 -6.942 -5.102 1.00 96.81 86 GLY A O 1
ATOM 674 N N . LEU A 1 87 ? 1.553 -9.183 -5.135 1.00 98.12 87 LEU A N 1
ATOM 675 C CA . LEU A 1 87 ? 0.424 -9.412 -4.247 1.00 98.12 87 LEU A CA 1
ATOM 676 C C . LEU A 1 87 ? 0.894 -10.145 -2.994 1.00 98.12 87 LEU A C 1
ATOM 678 O O . LEU A 1 87 ? 1.752 -11.028 -3.050 1.00 98.12 87 LEU A O 1
ATOM 682 N N . ILE A 1 88 ? 0.287 -9.795 -1.869 1.00 98.25 88 ILE A N 1
ATOM 683 C CA . ILE A 1 88 ? 0.408 -10.521 -0.611 1.00 98.25 88 ILE A CA 1
ATOM 684 C C . ILE A 1 88 ? -0.979 -11.064 -0.279 1.00 98.25 88 ILE A C 1
ATOM 686 O O . ILE A 1 88 ? -1.935 -10.291 -0.165 1.00 98.25 88 ILE A O 1
ATOM 690 N N . GLU A 1 89 ? -1.081 -12.382 -0.143 1.00 98.44 89 GLU A N 1
ATOM 691 C CA . GLU A 1 89 ? -2.247 -13.023 0.459 1.00 98.44 89 GLU A CA 1
ATOM 692 C C . GLU A 1 89 ? -2.119 -12.920 1.979 1.00 98.44 89 GLU A C 1
ATOM 694 O O . GLU A 1 89 ? -1.057 -13.206 2.535 1.00 98.44 89 GLU A O 1
ATOM 699 N N . ILE A 1 90 ? -3.182 -12.485 2.643 1.00 98.12 90 ILE A N 1
ATOM 700 C CA . ILE A 1 90 ? -3.250 -12.304 4.093 1.00 98.12 90 ILE A CA 1
ATOM 701 C C . ILE A 1 90 ? -4.428 -13.085 4.671 1.00 98.12 90 ILE A C 1
ATOM 703 O O . ILE A 1 90 ? -5.410 -13.364 3.974 1.00 98.12 90 ILE A O 1
ATOM 707 N N . ASP A 1 91 ? -4.356 -13.377 5.969 1.00 96.06 91 ASP A N 1
ATOM 708 C CA . ASP A 1 91 ? -5.521 -13.847 6.717 1.00 96.06 91 ASP A CA 1
ATOM 709 C C . ASP A 1 91 ? -6.709 -12.890 6.563 1.00 96.06 91 ASP A C 1
ATOM 711 O O . ASP A 1 91 ? -6.540 -11.668 6.475 1.00 96.06 91 ASP A O 1
ATOM 715 N N . LEU A 1 92 ? -7.921 -13.460 6.571 1.00 95.38 92 LEU A N 1
ATOM 716 C CA . LEU A 1 92 ? -9.171 -12.724 6.391 1.00 95.38 92 LEU A CA 1
ATOM 717 C C . LEU A 1 92 ? -9.226 -11.495 7.314 1.00 95.38 92 LEU A C 1
ATOM 719 O O . LEU A 1 92 ? -9.104 -11.593 8.543 1.00 95.38 92 LEU A O 1
ATOM 723 N N . THR A 1 93 ? -9.438 -10.322 6.719 1.00 94.19 93 THR A N 1
ATOM 724 C CA . THR A 1 93 ? -9.672 -9.100 7.491 1.00 94.19 93 THR A CA 1
ATOM 725 C C . THR A 1 93 ? -11.080 -9.062 8.062 1.00 94.19 93 THR A C 1
ATOM 727 O O . THR A 1 93 ? -12.012 -9.716 7.588 1.00 94.19 93 THR A O 1
ATOM 730 N N . GLU A 1 94 ? -11.253 -8.203 9.050 1.00 93.19 94 GLU A N 1
ATOM 731 C CA . GLU A 1 94 ? -12.536 -7.764 9.571 1.00 93.19 94 GLU A CA 1
ATOM 732 C C . GLU A 1 94 ? -13.403 -7.180 8.437 1.00 93.19 94 GLU A C 1
ATOM 734 O O . GLU A 1 94 ? -12.922 -6.910 7.326 1.00 93.19 94 GLU A O 1
ATOM 739 N N . GLU A 1 95 ? -14.700 -7.018 8.703 1.00 95.25 95 GLU A N 1
ATOM 740 C CA . GLU A 1 95 ? -15.610 -6.361 7.762 1.00 95.25 95 GLU A CA 1
ATOM 741 C C . GLU A 1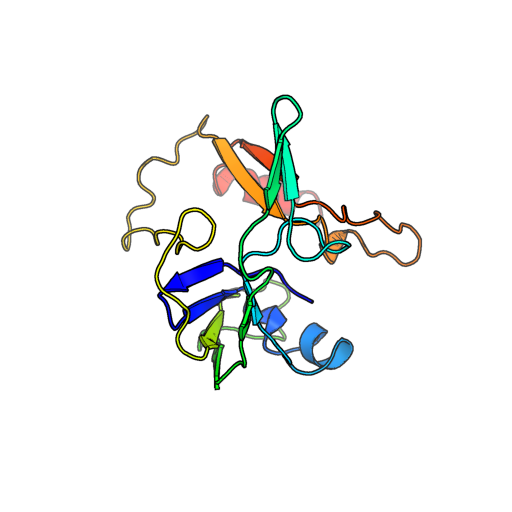 95 ? -15.157 -4.929 7.462 1.00 95.25 95 GLU A C 1
ATOM 743 O O . GLU A 1 95 ? -14.554 -4.250 8.300 1.00 95.25 95 GLU A O 1
ATOM 748 N N . PHE A 1 96 ? -15.465 -4.462 6.251 1.00 94.75 96 PHE A N 1
ATOM 749 C CA . PHE A 1 96 ? -15.134 -3.100 5.861 1.00 94.75 96 PHE A CA 1
ATOM 750 C C . PHE A 1 96 ? -15.847 -2.080 6.747 1.00 94.75 96 PHE A C 1
ATOM 752 O O . PHE A 1 96 ? -17.000 -2.249 7.141 1.00 94.75 96 PHE A O 1
ATOM 759 N N . SER A 1 97 ? -15.137 -0.998 7.037 1.00 91.06 97 SER A N 1
ATOM 760 C CA . SER A 1 97 ? -15.579 0.081 7.914 1.00 91.06 97 SER A CA 1
ATOM 761 C C . SER A 1 97 ? -15.115 1.419 7.362 1.00 91.06 97 SER A C 1
ATOM 763 O O . SER A 1 97 ? -14.490 1.479 6.301 1.00 91.06 97 SER A O 1
ATOM 765 N N . ASP A 1 98 ? -15.363 2.513 8.079 1.00 88.12 98 ASP A N 1
ATOM 766 C CA . ASP A 1 98 ? -14.909 3.812 7.597 1.00 88.12 98 ASP A CA 1
ATOM 767 C C . ASP A 1 98 ? -13.388 3.932 7.479 1.00 88.12 98 ASP A C 1
ATOM 769 O O . ASP A 1 98 ? -12.901 4.637 6.590 1.00 88.12 98 ASP A O 1
ATOM 773 N N . PHE A 1 99 ? -12.663 3.160 8.291 1.00 89.62 99 PHE A N 1
ATOM 774 C CA . PHE A 1 99 ? -11.206 3.166 8.391 1.00 89.62 99 PHE A CA 1
ATOM 775 C C . PHE A 1 99 ? -10.536 1.984 7.670 1.00 89.62 99 PHE A C 1
ATOM 777 O O . PHE A 1 99 ? -9.317 1.975 7.513 1.00 89.62 99 PHE A O 1
ATOM 784 N N . LEU A 1 100 ? -11.305 0.995 7.199 1.00 93.62 100 LEU A N 1
ATOM 785 C CA . LEU A 1 100 ? -10.793 -0.175 6.482 1.00 93.62 100 LEU A CA 1
ATOM 786 C C . LEU A 1 100 ? -11.622 -0.440 5.223 1.00 93.62 100 LEU A C 1
ATOM 788 O O . LEU A 1 100 ? -12.715 -1.000 5.300 1.00 93.62 100 LEU A O 1
ATOM 792 N N . ARG A 1 101 ? -11.096 -0.058 4.055 1.00 95.56 101 ARG A N 1
ATOM 793 C CA . ARG A 1 101 ? -11.725 -0.299 2.747 1.00 95.56 101 ARG A CA 1
ATOM 794 C C . ARG A 1 101 ? -10.676 -0.623 1.686 1.00 95.56 101 ARG A C 1
ATOM 796 O O . ARG A 1 101 ? -9.557 -0.112 1.781 1.00 95.56 101 ARG A O 1
ATOM 803 N N . PRO A 1 102 ? -11.021 -1.441 0.679 1.00 97.12 102 PRO A N 1
A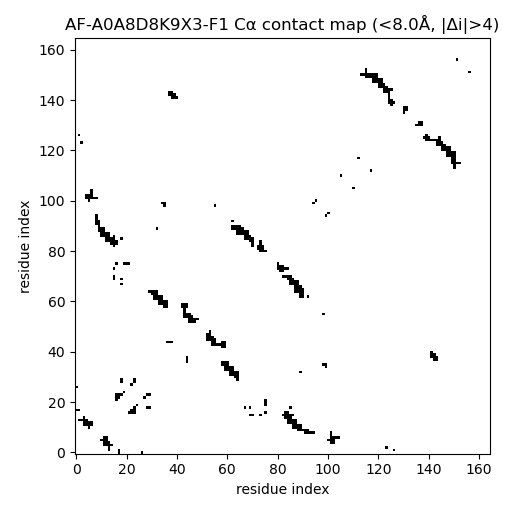TOM 804 C CA . PRO A 1 102 ? -10.133 -1.704 -0.435 1.00 97.12 102 PRO A CA 1
ATOM 805 C C . PRO A 1 102 ? -10.126 -0.522 -1.412 1.00 97.12 102 PRO A C 1
ATOM 807 O O . PRO A 1 102 ? -11.108 0.215 -1.527 1.00 97.12 102 PRO A O 1
ATOM 810 N N . ILE A 1 103 ? -9.028 -0.366 -2.145 1.00 95.69 103 ILE A N 1
ATOM 811 C CA . ILE A 1 103 ? -8.963 0.525 -3.303 1.00 95.69 103 ILE A CA 1
ATOM 812 C C . ILE A 1 103 ? -9.563 -0.164 -4.534 1.00 95.69 103 ILE A C 1
ATOM 814 O O . ILE A 1 103 ? -9.437 -1.377 -4.709 1.00 95.69 103 ILE A O 1
ATOM 818 N N . CYS A 1 104 ? -10.197 0.614 -5.410 1.00 92.88 104 CYS A N 1
ATOM 819 C CA . CYS A 1 104 ? -10.656 0.120 -6.703 1.00 92.88 104 CYS A CA 1
ATOM 820 C C . CYS A 1 104 ? -9.471 -0.095 -7.654 1.00 92.88 104 CYS A C 1
ATOM 822 O O . CYS A 1 104 ? -8.562 0.735 -7.715 1.00 92.88 104 CYS A O 1
ATOM 824 N N . LEU A 1 105 ? -9.516 -1.169 -8.442 1.00 91.56 105 LEU A N 1
ATOM 825 C CA . LEU A 1 105 ? -8.577 -1.393 -9.540 1.00 91.56 105 LEU A CA 1
ATOM 826 C C . LEU A 1 105 ? -9.164 -0.870 -10.860 1.00 91.56 105 LEU A C 1
ATOM 828 O O . LEU A 1 105 ? -10.375 -0.980 -11.068 1.00 91.56 105 LEU A O 1
ATOM 832 N N . PRO A 1 106 ? -8.338 -0.303 -11.756 1.00 87.50 106 PRO A N 1
ATOM 833 C CA . PRO A 1 106 ? -8.802 0.145 -13.063 1.00 87.50 106 PRO A CA 1
ATOM 834 C C . PRO A 1 106 ? -9.216 -1.042 -13.944 1.00 87.50 106 PRO A C 1
ATOM 836 O O . PRO A 1 106 ? -8.633 -2.126 -13.876 1.00 87.50 106 PRO A O 1
ATOM 839 N N . GLU A 1 107 ? -10.201 -0.828 -14.817 1.00 84.56 107 GLU A N 1
ATOM 840 C CA . GLU A 1 107 ? -10.585 -1.820 -15.823 1.00 84.56 107 GLU A CA 1
ATOM 841 C C . GLU A 1 107 ? -9.470 -2.010 -16.864 1.00 84.56 107 GLU A C 1
ATOM 843 O O . GLU A 1 107 ? -8.778 -1.069 -17.269 1.00 84.56 107 GLU A O 1
ATOM 848 N N . LYS A 1 108 ? -9.314 -3.246 -17.349 1.00 79.44 108 LYS A N 1
ATOM 849 C CA . LYS A 1 108 ? -8.307 -3.580 -18.362 1.00 79.44 108 LYS A CA 1
ATOM 850 C C . LYS A 1 108 ? -8.494 -2.713 -19.612 1.00 79.44 108 LYS A C 1
ATOM 852 O O . LYS A 1 108 ? -9.560 -2.705 -20.218 1.00 79.44 108 LYS A O 1
ATOM 857 N N . GLY A 1 109 ? -7.431 -2.018 -20.019 1.00 68.50 109 GLY A N 1
ATOM 858 C CA . GLY A 1 109 ? -7.434 -1.173 -21.217 1.00 68.50 109 GLY A CA 1
ATOM 859 C C . GLY A 1 109 ? -8.152 0.171 -21.055 1.00 68.50 109 GLY A C 1
ATOM 860 O O . GLY A 1 109 ? -8.302 0.891 -22.037 1.00 68.50 109 GLY A O 1
ATOM 861 N N . ARG A 1 110 ? -8.577 0.532 -19.838 1.00 62.84 110 ARG A N 1
ATOM 862 C CA . ARG A 1 110 ? -9.249 1.799 -19.542 1.00 62.84 110 ARG A CA 1
ATOM 863 C C . ARG A 1 110 ? -8.532 2.530 -18.410 1.00 62.84 110 ARG A C 1
ATOM 865 O O . ARG A 1 110 ? -8.875 2.395 -17.243 1.00 62.84 110 ARG A O 1
ATOM 872 N N . LEU A 1 111 ? -7.583 3.391 -18.774 1.00 64.19 111 LEU A N 1
ATOM 873 C CA . LEU A 1 111 ? -7.221 4.542 -17.938 1.00 64.19 111 LEU A CA 1
ATOM 874 C C . LEU A 1 111 ? -8.268 5.637 -18.172 1.00 64.19 111 LEU A C 1
ATOM 876 O O . LEU A 1 111 ? -8.008 6.654 -18.806 1.00 64.19 111 LEU A O 1
ATOM 880 N N . THR A 1 112 ? -9.513 5.391 -17.773 1.00 59.44 112 THR A N 1
ATOM 881 C CA . THR A 1 112 ? -10.582 6.378 -17.959 1.00 59.44 112 THR A CA 1
ATOM 882 C C . THR A 1 112 ? -10.383 7.551 -17.011 1.00 59.44 112 THR A C 1
ATOM 884 O O . THR A 1 112 ? -10.321 7.346 -15.801 1.00 59.44 112 THR A O 1
ATOM 887 N N . GLY A 1 113 ? -10.332 8.770 -17.551 1.00 63.81 113 GLY A N 1
ATOM 888 C CA . GLY A 1 113 ? -10.338 10.010 -16.765 1.00 63.81 113 GLY A CA 1
ATOM 889 C C . GLY A 1 113 ? -8.963 10.568 -16.379 1.00 63.81 113 GLY A C 1
ATOM 890 O O . GLY A 1 113 ? -8.895 11.532 -15.613 1.00 63.81 113 GLY A O 1
ATOM 891 N N . LEU A 1 114 ? -7.868 9.999 -16.894 1.00 75.75 114 LEU A N 1
ATOM 892 C CA . LEU A 1 114 ? -6.542 10.610 -16.789 1.00 75.75 114 LEU A CA 1
ATOM 893 C C . LEU A 1 114 ? -6.238 11.386 -18.065 1.00 75.75 114 LEU A C 1
ATOM 895 O O . LEU A 1 114 ? -5.824 10.820 -19.071 1.00 75.75 114 LEU A O 1
ATOM 899 N N . GLU A 1 115 ? -6.467 12.691 -18.000 1.00 81.06 115 GLU A N 1
ATOM 900 C CA . GLU A 1 115 ? -6.139 13.639 -19.055 1.00 81.06 115 GLU A CA 1
ATOM 901 C C . GLU A 1 115 ? -5.140 14.662 -18.518 1.00 81.06 115 GLU A C 1
ATOM 903 O O . GLU A 1 115 ? -4.942 14.813 -17.306 1.00 81.06 115 GLU A O 1
ATOM 908 N N . ARG A 1 116 ? -4.487 15.389 -19.423 1.00 79.44 116 ARG A N 1
ATOM 909 C CA . ARG A 1 116 ? -3.647 16.524 -19.046 1.00 79.44 116 ARG A CA 1
ATOM 910 C C . ARG A 1 116 ? -4.473 17.509 -18.207 1.00 79.44 116 ARG A C 1
ATOM 912 O O . ARG A 1 116 ? -5.526 17.967 -18.635 1.00 79.44 116 ARG A O 1
ATOM 919 N N . GLY A 1 117 ? -3.983 17.836 -17.012 1.00 81.62 117 GLY A N 1
ATOM 920 C CA . GLY A 1 117 ? -4.700 18.671 -16.040 1.00 81.62 117 GLY A CA 1
ATOM 921 C C . GLY A 1 117 ? -5.464 17.890 -14.964 1.00 81.62 117 GLY A C 1
ATOM 922 O O . GLY A 1 117 ? -5.876 18.492 -13.972 1.00 81.62 117 GLY A O 1
ATOM 923 N N . SER A 1 118 ? -5.590 16.563 -15.088 1.00 89.62 118 SER A N 1
ATOM 924 C CA . SER A 1 118 ? -6.017 15.705 -13.979 1.00 89.62 118 SER A CA 1
ATOM 925 C C . SER A 1 118 ? -5.002 15.769 -12.834 1.00 89.62 118 SER A C 1
ATOM 927 O O . SER A 1 118 ? -3.795 15.891 -13.049 1.00 89.62 118 SER A O 1
ATOM 929 N N . PHE A 1 119 ? -5.491 15.655 -11.600 1.00 91.38 119 PHE A N 1
ATOM 930 C CA . PHE A 1 119 ? -4.651 15.563 -10.407 1.00 91.38 119 PHE A CA 1
ATOM 931 C C . PHE A 1 119 ? -4.796 14.187 -9.770 1.00 91.38 119 PHE A C 1
ATOM 933 O O . PHE A 1 119 ? -5.906 13.703 -9.550 1.00 91.38 119 PHE A O 1
ATOM 940 N N . LEU A 1 120 ? -3.664 13.596 -9.418 1.00 91.75 120 LEU A N 1
ATOM 941 C CA . LEU A 1 120 ? -3.554 12.360 -8.663 1.00 91.75 120 LEU A CA 1
ATOM 942 C C . LEU A 1 120 ? -3.253 12.674 -7.200 1.00 91.75 120 LEU A C 1
ATOM 944 O O . LEU A 1 120 ? -2.719 13.734 -6.873 1.00 91.75 120 LEU A O 1
ATOM 948 N N . THR A 1 121 ? -3.600 11.748 -6.310 1.00 93.62 121 THR A N 1
ATOM 949 C CA . THR A 1 121 ? -3.256 11.850 -4.889 1.00 93.62 121 THR A CA 1
ATOM 950 C C . THR A 1 121 ? -2.298 10.730 -4.523 1.00 93.62 121 THR A C 1
ATOM 952 O O . THR A 1 121 ? -2.588 9.564 -4.777 1.00 93.62 121 THR A O 1
ATOM 955 N N . VAL A 1 122 ? -1.178 11.090 -3.904 1.00 92.50 122 VAL A N 1
ATOM 956 C CA . VAL A 1 122 ? -0.216 10.151 -3.321 1.00 92.50 122 VAL A CA 1
ATOM 957 C C . VAL A 1 122 ? -0.312 10.265 -1.808 1.00 92.50 122 VAL A C 1
ATOM 959 O O . VAL A 1 122 ? -0.340 11.375 -1.275 1.00 92.50 122 VAL A O 1
ATOM 962 N N . CYS A 1 123 ? -0.377 9.129 -1.120 1.00 92.75 123 CYS A N 1
ATOM 963 C CA . CYS A 1 123 ? -0.506 9.062 0.333 1.00 92.75 123 CYS A CA 1
ATOM 964 C C . CYS A 1 123 ? 0.580 8.162 0.921 1.00 92.75 123 CYS A C 1
ATOM 966 O O . CYS A 1 123 ? 0.883 7.115 0.356 1.00 92.75 123 CYS A O 1
ATOM 968 N N . GLY A 1 124 ? 1.105 8.518 2.090 1.00 91.19 124 GLY A N 1
ATOM 969 C CA . GLY A 1 124 ? 2.089 7.704 2.802 1.00 91.19 124 GLY A CA 1
ATOM 970 C C . GLY A 1 124 ? 2.717 8.445 3.976 1.00 91.19 124 GLY A C 1
ATOM 971 O O . GLY A 1 124 ? 2.292 9.543 4.321 1.00 91.19 124 GLY A O 1
ATOM 972 N N . TRP A 1 125 ? 3.743 7.843 4.571 1.00 90.62 125 TRP A N 1
ATOM 973 C CA . TRP A 1 125 ? 4.510 8.418 5.687 1.00 90.62 125 TRP A CA 1
ATOM 974 C C . TRP A 1 125 ? 5.846 9.033 5.242 1.00 90.62 125 TRP A C 1
ATOM 976 O O . TRP A 1 125 ? 6.633 9.488 6.062 1.00 90.62 125 TRP A O 1
ATOM 986 N N . GLY A 1 126 ? 6.115 9.068 3.932 1.00 77.62 126 GLY A N 1
ATOM 987 C CA . GLY A 1 126 ? 7.361 9.623 3.392 1.00 77.62 126 GLY A CA 1
ATOM 988 C C . GLY A 1 126 ? 8.580 8.707 3.544 1.00 77.62 126 GLY A C 1
ATOM 989 O O . GLY A 1 126 ? 9.696 9.148 3.294 1.00 77.62 126 GLY A O 1
ATOM 990 N N . CYS A 1 127 ? 8.388 7.436 3.912 1.00 67.69 127 CYS A N 1
ATOM 991 C CA . CYS A 1 127 ? 9.420 6.409 3.770 1.00 67.69 127 CYS A CA 1
ATOM 992 C C . CYS A 1 127 ? 9.570 6.058 2.286 1.00 67.69 127 CYS A C 1
ATOM 994 O O . CYS A 1 127 ? 8.837 5.215 1.774 1.00 67.69 127 CYS A O 1
ATOM 996 N N . THR A 1 128 ? 10.475 6.740 1.591 1.00 60.41 128 THR A N 1
ATOM 997 C CA . THR A 1 128 ? 10.866 6.405 0.217 1.00 60.41 128 THR A CA 1
ATOM 998 C C . THR A 1 128 ? 12.365 6.162 0.169 1.00 60.41 128 THR A C 1
ATOM 1000 O O . THR A 1 128 ? 13.134 7.000 0.650 1.00 60.41 128 THR A O 1
ATOM 1003 N N . ASP A 1 129 ? 12.786 5.071 -0.459 1.00 54.44 129 ASP A N 1
ATOM 1004 C CA . ASP A 1 129 ? 14.199 4.679 -0.539 1.00 54.44 129 ASP A CA 1
ATOM 1005 C C . ASP A 1 129 ? 15.036 5.672 -1.364 1.00 54.44 129 ASP A C 1
ATOM 1007 O O . ASP A 1 129 ? 16.226 5.848 -1.117 1.00 54.44 129 ASP A O 1
ATOM 1011 N N . PHE A 1 130 ? 14.388 6.435 -2.254 1.00 48.31 130 PHE A N 1
ATOM 1012 C CA . PHE A 1 130 ? 15.011 7.471 -3.089 1.00 48.31 130 PHE A CA 1
ATOM 1013 C C . PHE A 1 130 ? 15.704 8.601 -2.309 1.00 48.31 130 PHE A C 1
ATOM 1015 O O . PHE A 1 130 ? 16.606 9.244 -2.844 1.00 48.31 130 PHE A O 1
ATOM 1022 N N . PHE A 1 131 ? 15.293 8.863 -1.064 1.00 42.28 131 PHE A N 1
ATOM 1023 C CA . PHE A 1 131 ? 15.843 9.957 -0.254 1.00 42.28 131 PHE A CA 1
ATOM 1024 C C . PHE A 1 131 ? 16.680 9.486 0.939 1.00 42.28 131 PHE A C 1
ATOM 1026 O O . PHE A 1 131 ? 17.221 10.325 1.655 1.00 42.28 131 PHE A O 1
ATOM 1033 N N . GLN A 1 132 ? 16.860 8.175 1.135 1.00 46.53 132 GLN A N 1
ATOM 1034 C CA . GLN A 1 132 ? 17.783 7.648 2.144 1.00 46.53 132 GLN A CA 1
ATOM 1035 C C . GLN A 1 132 ? 19.212 7.591 1.592 1.00 46.53 132 GLN A C 1
ATOM 1037 O O . GLN A 1 132 ? 19.814 6.532 1.434 1.00 46.53 132 GLN A O 1
ATOM 1042 N N . THR A 1 133 ? 19.793 8.758 1.309 1.00 46.12 133 THR A N 1
ATOM 1043 C CA . THR A 1 133 ? 21.257 8.856 1.246 1.00 46.12 133 THR A CA 1
ATOM 1044 C C . THR A 1 133 ? 21.793 8.869 2.678 1.00 46.12 133 THR A C 1
ATOM 1046 O O . THR A 1 133 ? 21.131 9.364 3.591 1.00 46.12 133 THR A O 1
ATOM 1049 N N . ARG A 1 134 ? 23.011 8.356 2.906 1.00 49.56 134 ARG A N 1
ATOM 1050 C CA . ARG A 1 134 ? 23.650 8.343 4.243 1.00 49.56 134 ARG A CA 1
ATOM 1051 C C . ARG A 1 134 ? 23.811 9.746 4.866 1.00 49.56 134 ARG A C 1
ATOM 1053 O O . ARG A 1 134 ? 24.189 9.843 6.028 1.00 49.56 134 ARG A O 1
ATOM 1060 N N . GLU A 1 135 ? 23.531 10.805 4.106 1.00 49.62 135 GLU A N 1
ATOM 1061 C CA . GLU A 1 135 ? 23.774 12.211 4.438 1.00 49.62 135 GLU A CA 1
ATOM 1062 C C . GLU A 1 135 ? 22.490 13.041 4.608 1.00 49.62 135 GLU A C 1
ATOM 1064 O O . GLU A 1 135 ? 22.557 14.197 5.016 1.00 49.62 135 GLU A O 1
ATOM 1069 N N . SER A 1 136 ? 21.304 12.491 4.330 1.00 46.97 136 SER A N 1
ATOM 1070 C CA . SER A 1 136 ? 20.034 13.208 4.494 1.00 46.97 136 SER A CA 1
ATOM 1071 C C . SER A 1 136 ? 18.971 12.273 5.049 1.00 46.97 136 SER A C 1
ATOM 1073 O O . SER A 1 136 ? 18.303 11.552 4.316 1.00 46.97 136 SER A O 1
ATOM 1075 N N . VAL A 1 137 ? 18.787 12.297 6.369 1.00 52.34 137 VAL A N 1
ATOM 1076 C CA . VAL A 1 137 ? 17.609 11.691 6.993 1.00 52.34 137 VAL A CA 1
ATOM 1077 C C . VAL A 1 137 ? 16.433 12.615 6.692 1.00 52.34 137 VAL A C 1
ATOM 1079 O O . VAL A 1 137 ? 16.137 13.525 7.463 1.00 52.34 137 VAL A O 1
ATOM 1082 N N . VAL A 1 138 ? 15.772 12.427 5.547 1.00 54.44 138 VAL A N 1
ATOM 1083 C CA . VAL A 1 138 ? 14.415 12.959 5.394 1.00 54.44 138 VAL A CA 1
ATOM 1084 C C . VAL A 1 138 ? 13.583 12.248 6.452 1.00 54.44 138 VAL A C 1
ATOM 1086 O O . VAL A 1 138 ? 13.348 11.043 6.371 1.00 54.44 138 VAL A O 1
ATOM 1089 N N . GLN A 1 139 ? 13.233 12.976 7.509 1.00 63.12 139 GLN A N 1
ATOM 1090 C CA . GLN A 1 139 ? 12.501 12.407 8.625 1.00 63.12 139 GLN A CA 1
ATOM 1091 C C . GLN A 1 139 ? 11.094 12.065 8.137 1.00 63.12 139 GLN A C 1
ATOM 1093 O O . GLN A 1 139 ? 10.297 12.953 7.833 1.00 63.12 139 GLN A O 1
ATOM 1098 N N . ALA A 1 140 ? 10.816 10.766 8.023 1.00 76.50 140 ALA A N 1
ATOM 1099 C CA . ALA A 1 140 ? 9.483 10.273 7.727 1.00 76.50 140 ALA A CA 1
ATOM 1100 C C . ALA A 1 140 ? 8.487 10.873 8.730 1.00 76.50 140 ALA A C 1
ATOM 1102 O O . ALA A 1 140 ? 8.769 10.979 9.928 1.00 76.50 140 ALA A O 1
ATOM 1103 N N . SER A 1 141 ? 7.326 11.288 8.231 1.00 86.38 141 SER A N 1
ATOM 1104 C CA . SER A 1 141 ? 6.266 11.790 9.095 1.00 86.38 141 SER A CA 1
ATOM 1105 C C . SER A 1 141 ? 5.697 10.613 9.883 1.00 86.38 141 SER A C 1
ATOM 1107 O O . SER A 1 141 ? 5.363 9.603 9.267 1.00 86.38 141 SER A O 1
ATOM 1109 N N . PRO A 1 142 ? 5.523 10.712 11.211 1.00 88.31 142 PRO A N 1
ATOM 1110 C CA . PRO A 1 142 ? 4.811 9.682 11.961 1.00 88.31 142 PRO A CA 1
ATOM 1111 C C . PRO A 1 142 ? 3.326 9.633 11.585 1.00 88.31 142 PRO A C 1
ATOM 1113 O O . PRO A 1 142 ? 2.700 8.586 11.688 1.00 88.31 142 PRO A O 1
ATOM 1116 N N . ILE A 1 143 ? 2.777 10.744 11.088 1.00 90.38 143 ILE A N 1
ATOM 1117 C CA . ILE A 1 143 ? 1.383 10.870 10.665 1.00 90.38 143 ILE A CA 1
ATOM 1118 C C . ILE A 1 143 ? 1.291 10.707 9.147 1.00 90.38 143 ILE A C 1
ATOM 1120 O O . ILE A 1 143 ? 2.067 11.316 8.404 1.00 90.38 143 ILE A O 1
ATOM 1124 N N . LYS A 1 144 ? 0.320 9.928 8.670 1.00 90.88 144 LYS A N 1
ATOM 1125 C CA . LYS A 1 144 ? 0.067 9.734 7.240 1.00 90.88 144 LYS A CA 1
ATOM 1126 C C . LYS A 1 144 ? -0.288 11.058 6.564 1.00 90.88 144 LYS A C 1
ATOM 1128 O O . LYS A 1 144 ? -1.248 11.728 6.941 1.00 90.88 144 LYS A O 1
ATOM 1133 N N . ILE A 1 145 ? 0.446 11.401 5.511 1.00 92.25 145 ILE A N 1
ATOM 1134 C CA . ILE A 1 145 ? 0.235 12.614 4.715 1.00 92.25 145 ILE A CA 1
ATOM 1135 C C . ILE A 1 145 ? -0.297 12.280 3.322 1.00 92.25 145 ILE A C 1
ATOM 1137 O O . ILE A 1 145 ? -0.198 11.145 2.848 1.00 92.25 145 ILE A O 1
ATOM 1141 N N . LYS A 1 146 ? -0.863 13.292 2.658 1.00 93.62 146 LYS A N 1
ATOM 1142 C CA . LYS A 1 146 ? -1.304 13.222 1.263 1.00 93.62 146 LYS A CA 1
ATOM 1143 C C . LYS A 1 146 ? -0.790 14.419 0.473 1.00 93.62 146 LYS A C 1
ATOM 1145 O O . LYS A 1 146 ? -0.837 15.546 0.960 1.00 93.62 146 LYS A O 1
ATOM 1150 N N . ALA A 1 147 ? -0.357 14.177 -0.756 1.00 91.88 147 ALA A N 1
ATOM 1151 C CA . ALA A 1 147 ? 0.050 15.196 -1.713 1.00 91.88 147 ALA A CA 1
ATOM 1152 C C . ALA A 1 147 ? -0.781 15.064 -2.991 1.00 91.88 147 ALA A C 1
ATOM 1154 O O . ALA A 1 147 ? -1.101 13.955 -3.421 1.00 91.88 147 ALA A O 1
ATOM 1155 N N . ARG A 1 148 ? -1.135 16.199 -3.601 1.00 94.75 148 ARG A N 1
ATOM 1156 C CA . ARG A 1 148 ? -1.816 16.243 -4.900 1.00 94.75 148 ARG A CA 1
ATOM 1157 C C . ARG A 1 148 ? -0.797 16.585 -5.977 1.00 94.75 148 ARG A C 1
ATOM 1159 O O . ARG A 1 148 ? -0.158 17.628 -5.888 1.00 94.75 148 ARG A O 1
ATOM 1166 N N . LEU A 1 149 ? -0.663 15.720 -6.975 1.00 91.94 149 LEU A N 1
ATOM 1167 C CA . LEU A 1 149 ? 0.303 15.856 -8.063 1.00 91.94 149 LEU A CA 1
ATOM 1168 C C . LEU A 1 149 ? -0.429 15.945 -9.405 1.00 91.94 149 LEU A C 1
ATOM 1170 O O . LEU A 1 149 ? -1.430 15.247 -9.584 1.00 91.94 149 LEU A O 1
ATOM 1174 N N . PRO A 1 150 ? 0.028 16.782 -10.347 1.00 92.56 150 PRO A N 1
ATOM 1175 C CA . PRO A 1 150 ? -0.533 16.791 -11.689 1.00 92.56 150 PRO A CA 1
ATOM 1176 C C . PRO A 1 150 ? -0.186 15.486 -12.416 1.00 92.56 150 PRO A C 1
ATOM 1178 O O . PRO A 1 150 ? 0.911 14.947 -12.266 1.00 92.56 150 PRO A O 1
ATOM 1181 N N . PHE A 1 151 ? -1.120 14.987 -13.218 1.00 90.38 151 PHE A N 1
ATOM 1182 C CA . PHE A 1 151 ? -0.849 13.914 -14.164 1.00 90.38 151 PHE A CA 1
ATOM 1183 C C . PHE A 1 151 ? 0.077 14.421 -15.277 1.00 90.38 151 PHE A C 1
ATOM 1185 O O . PHE A 1 151 ? -0.143 15.501 -15.830 1.00 90.38 151 PHE A O 1
ATOM 1192 N N . VAL A 1 152 ? 1.094 13.624 -15.606 1.00 89.19 152 VAL A N 1
ATOM 1193 C CA . VAL A 1 152 ? 2.061 13.896 -16.674 1.00 89.19 152 VAL A CA 1
ATOM 1194 C C . VAL A 1 152 ? 2.005 12.746 -17.671 1.00 89.19 152 VAL A C 1
ATOM 1196 O O . VAL A 1 152 ? 2.032 11.576 -17.286 1.00 89.19 152 VAL A O 1
ATOM 1199 N N . GLU A 1 153 ? 1.905 13.074 -18.957 1.00 87.94 153 GLU A N 1
ATOM 1200 C CA . GLU A 1 153 ? 1.853 12.075 -20.023 1.00 87.94 153 GLU A CA 1
ATOM 1201 C C . GLU A 1 153 ? 3.192 11.342 -20.157 1.00 87.94 153 GLU A C 1
ATOM 1203 O O . GLU A 1 153 ? 4.269 11.925 -20.018 1.00 87.94 153 GLU A O 1
ATOM 1208 N N . GLN A 1 154 ? 3.136 10.059 -20.522 1.00 85.62 154 GLN A N 1
ATOM 1209 C CA . GLN A 1 154 ? 4.331 9.226 -20.676 1.00 85.62 154 GLN A CA 1
ATOM 1210 C C . GLN A 1 154 ? 5.359 9.826 -21.651 1.00 85.62 154 GLN A C 1
ATOM 1212 O O . GLN A 1 154 ? 6.565 9.737 -21.423 1.00 85.62 154 GLN A O 1
ATOM 1217 N N . SER A 1 155 ? 4.882 10.467 -22.721 1.00 87.94 155 SER A N 1
ATOM 1218 C CA . SER A 1 155 ? 5.726 11.120 -23.726 1.00 87.94 155 SER A CA 1
ATOM 1219 C C . SER A 1 155 ? 6.517 12.307 -23.163 1.00 87.94 155 SER A C 1
ATOM 1221 O O . SER A 1 155 ? 7.580 12.634 -23.687 1.00 87.94 155 SER A O 1
ATOM 1223 N N . GLU A 1 156 ? 6.031 12.958 -22.105 1.00 88.38 156 GLU A N 1
ATOM 1224 C CA . GLU A 1 156 ? 6.740 14.031 -21.408 1.00 88.38 156 GLU A CA 1
ATOM 1225 C C . GLU A 1 156 ? 7.755 13.459 -20.415 1.00 88.38 156 GLU A C 1
ATOM 1227 O O . GLU A 1 156 ? 8.909 13.888 -20.425 1.00 88.38 156 GLU A O 1
ATOM 1232 N N . CYS A 1 157 ? 7.386 12.425 -19.650 1.00 87.00 157 CYS A N 1
ATOM 1233 C CA . CYS A 1 157 ? 8.305 11.727 -18.743 1.00 87.00 157 CYS A CA 1
ATOM 1234 C C . CYS A 1 157 ? 9.540 11.169 -19.474 1.00 87.00 157 CYS A C 1
ATOM 1236 O O . CYS A 1 157 ? 10.669 11.319 -19.007 1.00 87.00 157 CYS A O 1
ATOM 1238 N N . GLN A 1 158 ? 9.350 10.575 -20.656 1.00 85.62 158 GLN A N 1
ATOM 1239 C CA . GLN A 1 158 ? 10.444 9.994 -21.444 1.00 85.62 158 GLN A CA 1
ATOM 1240 C C . GLN A 1 158 ? 11.455 11.032 -21.947 1.00 85.62 158 GLN A C 1
ATOM 1242 O O . GLN A 1 158 ? 12.639 10.721 -22.056 1.00 85.62 158 GLN A O 1
ATOM 1247 N N . LYS A 1 159 ? 11.025 12.273 -22.211 1.00 84.62 159 LYS A N 1
ATOM 1248 C CA . LYS A 1 159 ? 11.936 13.350 -22.638 1.00 84.62 159 LYS A CA 1
ATOM 1249 C C . LYS A 1 159 ? 12.928 13.721 -21.541 1.00 84.62 159 LYS A C 1
ATOM 1251 O O . LYS A 1 159 ? 14.066 14.054 -21.845 1.00 84.62 159 LYS A O 1
ATOM 1256 N N . ILE A 1 160 ? 12.505 13.650 -20.280 1.00 71.25 160 ILE A N 1
ATOM 1257 C CA . ILE A 1 160 ? 13.330 14.012 -19.122 1.00 71.25 160 ILE A CA 1
ATOM 1258 C C . ILE A 1 160 ? 14.395 12.939 -18.861 1.00 71.25 160 ILE A C 1
ATOM 1260 O O . ILE A 1 160 ? 15.534 13.271 -18.544 1.00 71.25 160 ILE A O 1
ATOM 1264 N N . SER A 1 161 ? 14.068 11.662 -19.084 1.00 57.28 161 SER A N 1
ATOM 1265 C CA . SER A 1 161 ? 15.016 10.553 -18.910 1.00 57.28 161 SER A CA 1
ATOM 1266 C C . SER A 1 161 ? 16.215 10.599 -19.869 1.00 57.28 161 SER A C 1
ATOM 1268 O O . SER A 1 161 ? 17.233 9.992 -19.563 1.00 57.28 161 SER A O 1
ATOM 1270 N N . LEU A 1 162 ? 16.112 11.301 -21.005 1.00 46.69 162 LEU A N 1
ATOM 1271 C CA . LEU A 1 162 ? 17.190 11.444 -21.998 1.00 46.69 162 LEU A CA 1
ATOM 1272 C C . LEU A 1 162 ? 18.163 12.596 -21.694 1.00 46.69 162 LEU A C 1
ATOM 1274 O O . LEU A 1 162 ? 19.164 12.746 -22.385 1.00 46.69 162 LEU A O 1
ATOM 1278 N N . VAL A 1 1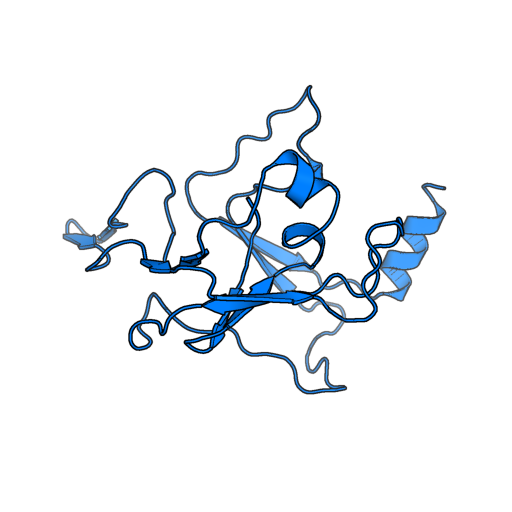63 ? 17.862 13.439 -20.700 1.00 37.69 163 VAL A N 1
ATOM 1279 C CA . VAL A 1 163 ? 18.705 14.588 -20.311 1.00 37.69 163 VAL A CA 1
ATOM 1280 C C . VAL A 1 163 ? 19.645 14.227 -19.148 1.00 37.69 163 VAL A C 1
ATOM 1282 O O . VAL A 1 163 ? 20.568 14.975 -18.842 1.00 37.69 163 VAL A O 1
ATOM 1285 N N . ILE A 1 164 ? 19.432 13.071 -18.509 1.00 36.66 164 ILE A N 1
ATOM 1286 C CA . ILE A 1 164 ? 20.180 12.587 -17.331 1.00 36.66 164 ILE A CA 1
ATOM 1287 C C . ILE A 1 164 ? 20.903 11.258 -17.653 1.00 36.66 164 ILE A C 1
ATOM 1289 O O . ILE A 1 164 ? 21.116 10.414 -16.787 1.00 36.66 164 ILE A O 1
ATOM 1293 N N . SER A 1 165 ? 21.274 11.060 -18.919 1.00 36.66 165 SER A N 1
ATOM 1294 C CA . SER A 1 165 ? 22.120 9.962 -19.411 1.00 36.66 165 SER A CA 1
ATOM 1295 C C . SER A 1 165 ? 23.251 10.532 -20.248 1.00 36.66 165 SER A C 1
ATOM 1297 O O . SER A 1 165 ? 24.408 10.115 -20.043 1.00 36.66 165 SER A O 1
#

pLDDT: mean 84.53, std 14.62, range [36.66, 98.44]

Secondary structure (DSSP, 8-state):
----EE-SSSEEEE-STTTSSHHHHHH-S---EEES-SBTT-SS-EEEETTEEEE-TT--EEE-EEEEEE-TT--TT-TT-TT--EEEEESPPPPP-SS--PPPPPPTT--TT--TT-EEEEEE-S--GGG-BTTB-----SB-EEEEEE---HHHHHHHHTS--

Solvent-accessible surface area (backbone atoms only — not comparable to full-atom values): 10329 Å² total; per-residue (Å²): 136,79,76,71,44,43,59,47,59,41,35,32,43,34,47,24,55,68,74,45,48,71,58,22,69,72,78,43,78,89,73,67,46,80,41,63,74,51,36,81,85,54,76,51,48,67,48,79,53,97,93,40,80,51,59,49,86,81,36,55,44,79,34,52,65,77,45,80,49,61,43,91,78,43,49,80,87,47,94,78,52,56,57,54,36,21,39,36,36,35,58,79,54,77,81,76,49,99,72,42,71,56,56,86,78,76,58,91,96,42,80,77,84,74,46,89,82,31,72,45,77,51,73,47,36,67,82,53,78,90,53,66,50,101,87,39,85,70,76,52,46,55,49,61,43,76,48,80,42,75,49,74,57,70,77,59,58,55,58,56,61,68,75,80,113

Mean predicted aligned error: 7.8 Å

Nearest PDB structures (foldseek):
  2olg-assembly1_A  TM=9.179E-01  e=3.260E-13  Holotrichia diomphalia
  1rd3-assembly1_B  TM=7.998E-01  e=7.641E-09  Homo sapiens
  4ch8-assembly3_F  TM=8.102E-01  e=2.004E-08  Homo sapiens
  2ody-assembly1_B  TM=7.851E-01  e=7.641E-09  Bos taurus
  3r3g-assembly1_B  TM=7.989E-01  e=1.887E-08  Homo sapiens

Organism: Culex pipiens (NCBI:txid7175)